Protein AF-A0A836RF76-F1 (afdb_monomer_lite)

Structure (mmCIF, N/CA/C/O backbone):
data_AF-A0A836RF76-F1
#
_entry.id   AF-A0A836RF76-F1
#
loop_
_atom_site.group_PDB
_atom_site.id
_atom_site.type_symbol
_atom_site.label_atom_id
_atom_site.label_alt_id
_atom_site.label_comp_id
_atom_site.label_asym_id
_atom_site.label_entity_id
_atom_site.label_seq_id
_atom_site.pdbx_PDB_ins_code
_atom_site.Cartn_x
_atom_site.Cartn_y
_atom_site.Cartn_z
_atom_site.occupancy
_atom_site.B_iso_or_equiv
_atom_site.auth_seq_id
_atom_site.auth_comp_id
_atom_site.auth_asym_id
_atom_site.auth_atom_id
_atom_site.pdbx_PDB_model_num
ATOM 1 N N . LYS A 1 1 ? -0.032 -4.140 -7.403 1.00 90.81 1 LYS A N 1
ATOM 2 C CA . LYS A 1 1 ? 0.825 -4.700 -8.492 1.00 90.81 1 LYS A CA 1
ATOM 3 C C . LYS A 1 1 ? 1.329 -3.548 -9.359 1.00 90.81 1 LYS A C 1
ATOM 5 O O . LYS A 1 1 ? 0.726 -2.489 -9.263 1.00 90.81 1 LYS A O 1
ATOM 10 N N . ILE A 1 2 ? 2.385 -3.711 -10.159 1.00 91.44 2 ILE A N 1
ATOM 11 C CA . ILE A 1 2 ? 2.834 -2.674 -11.107 1.00 91.44 2 ILE A CA 1
ATOM 12 C C . ILE A 1 2 ? 3.088 -3.288 -12.486 1.00 91.44 2 ILE A C 1
ATOM 14 O O . ILE A 1 2 ? 3.623 -4.391 -12.566 1.00 91.44 2 ILE A O 1
ATOM 18 N N . ASN A 1 3 ? 2.682 -2.589 -13.544 1.00 91.19 3 ASN A N 1
ATOM 19 C CA . ASN A 1 3 ? 2.992 -2.934 -14.928 1.00 91.19 3 ASN A CA 1
ATOM 20 C C . ASN A 1 3 ? 4.367 -2.365 -15.289 1.00 91.19 3 ASN A C 1
ATOM 22 O O . ASN A 1 3 ? 4.443 -1.352 -15.974 1.00 91.19 3 ASN A O 1
ATOM 26 N N . SER A 1 4 ? 5.435 -2.984 -14.782 1.00 88.75 4 SER A N 1
ATOM 27 C CA . SER A 1 4 ? 6.806 -2.618 -15.143 1.00 88.75 4 SER A CA 1
ATOM 28 C C . SER A 1 4 ? 7.562 -3.783 -15.774 1.00 88.75 4 SER A C 1
ATOM 30 O O . SER A 1 4 ? 7.289 -4.952 -15.487 1.00 88.75 4 SER A O 1
ATOM 32 N N . LYS A 1 5 ? 8.539 -3.461 -16.632 1.00 84.00 5 LYS A N 1
ATOM 33 C CA . LYS A 1 5 ? 9.464 -4.444 -17.217 1.00 84.00 5 LYS A CA 1
ATOM 34 C C . LYS A 1 5 ? 10.380 -5.093 -16.176 1.00 84.00 5 LYS A C 1
ATOM 36 O O . LYS A 1 5 ? 10.715 -6.266 -16.326 1.00 84.00 5 LYS A O 1
ATOM 41 N N . PHE A 1 6 ? 10.782 -4.354 -15.140 1.00 87.00 6 PHE A N 1
ATOM 42 C CA . PHE A 1 6 ? 11.783 -4.807 -14.166 1.00 87.00 6 PHE A CA 1
ATOM 43 C C . PHE A 1 6 ? 11.169 -5.218 -12.826 1.00 87.00 6 PHE A C 1
ATOM 45 O O . PHE A 1 6 ? 11.617 -6.189 -12.213 1.00 87.00 6 PHE A O 1
ATOM 52 N N . GLU A 1 7 ? 10.117 -4.530 -12.373 1.00 88.25 7 GLU A N 1
ATOM 53 C CA . GLU A 1 7 ? 9.450 -4.843 -11.110 1.00 88.25 7 GLU A CA 1
ATOM 54 C C . GLU A 1 7 ? 8.044 -5.413 -11.300 1.00 88.25 7 GLU A C 1
ATOM 56 O O . GLU A 1 7 ? 7.218 -4.888 -12.034 1.00 88.25 7 GLU A O 1
ATOM 61 N N . ARG A 1 8 ? 7.722 -6.470 -10.545 1.00 90.19 8 ARG A N 1
ATOM 62 C CA . ARG A 1 8 ? 6.355 -7.032 -10.496 1.00 90.19 8 ARG A CA 1
ATOM 63 C C . ARG A 1 8 ? 5.496 -6.412 -9.391 1.00 90.19 8 ARG A C 1
ATOM 65 O O . ARG A 1 8 ? 4.265 -6.513 -9.397 1.00 90.19 8 ARG A O 1
ATOM 72 N N . ARG A 1 9 ? 6.138 -5.825 -8.377 1.00 92.00 9 ARG A N 1
ATOM 73 C CA . ARG A 1 9 ? 5.495 -5.251 -7.188 1.00 92.00 9 ARG A CA 1
ATOM 74 C C . ARG A 1 9 ? 6.227 -3.987 -6.762 1.00 92.00 9 ARG A C 1
ATOM 76 O O . ARG A 1 9 ? 7.441 -3.898 -6.892 1.00 92.00 9 ARG A O 1
ATOM 83 N N . ILE A 1 10 ? 5.466 -3.057 -6.199 1.00 91.25 10 ILE A N 1
ATOM 84 C CA . ILE A 1 10 ? 5.969 -1.826 -5.599 1.00 91.25 10 ILE A CA 1
ATOM 85 C C . ILE A 1 10 ? 5.675 -1.867 -4.093 1.00 91.25 10 ILE A C 1
ATOM 87 O O . ILE A 1 10 ? 4.567 -2.268 -3.715 1.00 91.25 10 ILE A O 1
ATOM 91 N N . PRO A 1 11 ? 6.641 -1.521 -3.225 1.00 93.19 11 PRO A N 1
ATOM 92 C CA . PRO A 1 11 ? 6.383 -1.406 -1.800 1.00 93.19 11 PRO A CA 1
ATOM 93 C C . PRO A 1 11 ? 5.484 -0.196 -1.528 1.00 93.19 11 PRO A C 1
ATOM 95 O O . PRO A 1 11 ? 5.644 0.878 -2.116 1.00 93.19 11 PRO A O 1
ATOM 98 N N . VAL A 1 12 ? 4.524 -0.392 -0.630 1.00 94.88 12 VAL A N 1
ATOM 99 C CA . VAL A 1 12 ? 3.550 0.625 -0.235 1.00 94.88 12 VAL A CA 1
ATOM 100 C C . VAL A 1 12 ? 3.447 0.688 1.280 1.00 94.88 12 VAL A C 1
ATOM 102 O O . VAL A 1 12 ? 3.697 -0.301 1.968 1.00 94.88 12 VAL A O 1
ATOM 105 N N . LYS A 1 13 ? 3.048 1.847 1.796 1.00 94.50 13 LYS A N 1
ATOM 106 C CA . LYS A 1 13 ? 2.700 2.055 3.203 1.00 94.50 13 LYS A CA 1
ATOM 107 C C . LYS A 1 13 ? 1.339 2.726 3.316 1.00 94.50 13 LYS A C 1
ATOM 109 O O . LYS A 1 13 ? 0.915 3.421 2.396 1.00 94.50 13 LYS A O 1
ATOM 114 N N . THR A 1 14 ? 0.676 2.564 4.451 1.00 94.44 14 THR A N 1
ATOM 115 C CA . THR A 1 14 ? -0.479 3.395 4.795 1.00 94.44 14 THR A CA 1
ATOM 116 C C . THR A 1 14 ? 0.001 4.778 5.251 1.00 94.44 14 THR A C 1
ATOM 118 O O . THR A 1 14 ? 1.046 4.900 5.892 1.00 94.44 14 THR A O 1
ATOM 121 N N . SER A 1 15 ? -0.738 5.840 4.925 1.00 94.25 15 SER A N 1
ATOM 122 C CA . SER A 1 15 ? -0.408 7.206 5.361 1.00 94.25 15 SER A CA 1
ATOM 123 C C . SER A 1 15 ? -0.639 7.424 6.860 1.00 94.25 15 SER A C 1
ATOM 125 O O . SER A 1 15 ? -0.013 8.293 7.462 1.00 94.25 15 SER A O 1
ATOM 127 N N . LYS A 1 16 ? -1.523 6.623 7.464 1.00 93.38 16 LYS A N 1
ATOM 128 C CA . LYS A 1 16 ? -1.917 6.653 8.878 1.00 93.38 16 LYS A CA 1
ATOM 129 C C . LYS A 1 16 ? -2.103 5.222 9.410 1.00 93.38 16 LYS A C 1
ATOM 131 O O . LYS A 1 16 ? -2.187 4.283 8.608 1.00 93.38 16 LYS A O 1
ATOM 136 N N . PRO A 1 17 ? -2.173 5.030 10.740 1.00 93.06 17 PRO A N 1
ATOM 137 C CA . PRO A 1 17 ? -2.562 3.752 11.325 1.00 93.06 17 PRO A CA 1
ATOM 138 C C . PRO A 1 17 ? -3.939 3.306 10.822 1.00 93.06 17 PRO A C 1
ATOM 140 O O . PRO A 1 17 ? -4.848 4.125 10.697 1.00 93.06 17 PRO A O 1
ATOM 143 N N . ILE A 1 18 ? -4.085 2.009 10.558 1.00 92.00 18 ILE A N 1
ATOM 144 C CA . ILE A 1 18 ? -5.371 1.381 10.238 1.00 92.00 18 ILE A CA 1
ATOM 145 C C . ILE A 1 18 ? -5.790 0.443 11.378 1.00 92.00 18 ILE A C 1
ATOM 147 O O . ILE A 1 18 ? -4.918 -0.129 12.042 1.00 92.00 18 ILE A O 1
ATOM 151 N N . PRO A 1 19 ? -7.100 0.259 11.615 1.00 92.56 19 PRO A N 1
ATOM 152 C CA . PRO A 1 19 ? -7.601 -0.747 12.547 1.00 92.56 19 PRO A CA 1
ATOM 153 C C . PRO A 1 19 ? -7.097 -2.155 12.193 1.00 92.56 19 PRO A C 1
ATOM 155 O O . PRO A 1 19 ? -6.999 -2.509 11.016 1.00 92.56 19 PRO A O 1
ATOM 158 N N . LYS A 1 20 ? -6.757 -2.968 13.205 1.00 91.31 20 LYS A N 1
ATOM 159 C CA . LYS A 1 20 ? -6.150 -4.298 12.995 1.00 91.31 20 LYS A CA 1
ATOM 160 C C . LYS A 1 20 ? -7.085 -5.280 12.288 1.00 91.31 20 LYS A C 1
ATOM 162 O O . LYS A 1 20 ? -6.631 -6.085 11.484 1.00 91.31 20 LYS A O 1
ATOM 167 N N . ASP A 1 21 ? -8.376 -5.187 12.566 1.00 95.06 21 ASP A N 1
ATOM 168 C CA . ASP A 1 21 ? -9.444 -5.950 11.918 1.00 95.06 21 ASP A CA 1
ATOM 169 C C . ASP A 1 21 ? -9.574 -5.627 10.420 1.00 95.06 21 ASP A C 1
ATOM 171 O O . ASP A 1 21 ? -9.974 -6.484 9.640 1.00 95.06 21 ASP A O 1
ATOM 175 N N . LYS A 1 22 ? -9.152 -4.429 9.991 1.00 91.88 22 LYS A N 1
ATOM 176 C CA . LYS A 1 22 ? -9.194 -3.976 8.590 1.00 91.88 22 LYS A CA 1
ATOM 177 C C . LYS A 1 22 ? -7.932 -4.253 7.786 1.00 91.88 22 LYS A C 1
ATOM 179 O O . LYS A 1 22 ? -7.909 -4.000 6.583 1.00 91.88 22 LYS A O 1
ATOM 184 N N . ILE A 1 23 ? -6.893 -4.805 8.407 1.00 92.75 23 ILE A N 1
ATOM 185 C CA . ILE A 1 23 ? -5.619 -5.093 7.739 1.00 92.75 23 ILE A CA 1
ATOM 186 C C . ILE A 1 23 ? -5.816 -6.019 6.527 1.00 92.75 23 ILE A C 1
ATOM 188 O O . ILE A 1 23 ? -5.294 -5.736 5.446 1.00 92.75 23 ILE A O 1
ATOM 192 N N . PHE A 1 24 ? -6.591 -7.096 6.678 1.00 94.50 24 PHE A N 1
ATOM 193 C CA . PHE A 1 24 ? -6.828 -8.052 5.592 1.00 94.50 24 PHE A CA 1
ATOM 194 C C . PHE A 1 24 ? -7.705 -7.470 4.479 1.00 94.50 24 PHE A C 1
ATOM 196 O O . PHE A 1 24 ? -7.377 -7.657 3.307 1.00 94.50 24 PHE A O 1
ATOM 203 N N . ASP A 1 25 ? -8.738 -6.697 4.827 1.00 94.06 25 ASP A N 1
ATOM 204 C CA . ASP A 1 25 ? -9.590 -6.001 3.854 1.00 94.06 25 ASP A CA 1
ATOM 205 C C . ASP A 1 25 ? -8.758 -5.029 2.995 1.00 94.06 25 ASP A C 1
ATOM 207 O O . ASP A 1 25 ? -8.864 -5.000 1.765 1.00 94.06 25 ASP A O 1
ATOM 211 N N . VAL A 1 26 ? -7.873 -4.251 3.633 1.00 93.06 26 VAL A N 1
ATOM 212 C CA . VAL A 1 26 ? -6.972 -3.316 2.944 1.00 93.06 26 VAL A CA 1
ATOM 213 C C . VAL A 1 26 ? -5.999 -4.072 2.038 1.00 93.06 26 VAL A C 1
ATOM 215 O O . VAL A 1 26 ? -5.800 -3.673 0.890 1.00 93.06 26 VAL A O 1
ATOM 218 N N . MET A 1 27 ? -5.418 -5.182 2.507 1.00 91.56 27 MET A N 1
ATOM 219 C CA . MET A 1 27 ? -4.527 -6.009 1.686 1.00 91.56 27 MET A CA 1
ATOM 220 C C . MET A 1 27 ? -5.236 -6.600 0.464 1.00 91.56 27 MET A C 1
ATOM 222 O O . MET A 1 27 ? -4.671 -6.572 -0.633 1.00 91.56 27 MET A O 1
ATOM 226 N N . ALA A 1 28 ? -6.468 -7.089 0.626 1.00 94.12 28 ALA A N 1
ATOM 227 C CA . ALA A 1 28 ? -7.283 -7.569 -0.484 1.00 94.12 28 ALA A CA 1
ATOM 228 C C . ALA A 1 28 ? -7.497 -6.452 -1.512 1.00 94.12 28 ALA A C 1
ATOM 230 O O . ALA A 1 28 ? -7.231 -6.650 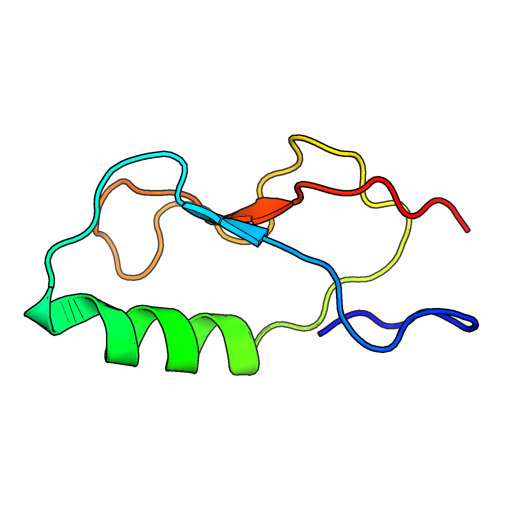-2.701 1.00 94.12 28 ALA A O 1
ATOM 231 N N . LYS A 1 29 ? -7.834 -5.241 -1.047 1.00 93.25 29 LYS A N 1
ATOM 232 C CA . LYS A 1 29 ? -8.042 -4.096 -1.936 1.00 93.25 29 LYS A CA 1
ATOM 233 C C . LYS A 1 29 ? -6.781 -3.688 -2.696 1.00 93.25 29 LYS A C 1
ATOM 235 O O . LYS A 1 29 ? -6.844 -3.413 -3.891 1.00 93.25 29 LYS A O 1
ATOM 240 N N . ILE A 1 30 ? -5.623 -3.687 -2.037 1.00 92.69 30 ILE A N 1
ATOM 241 C CA . ILE A 1 30 ? -4.328 -3.395 -2.677 1.00 92.69 30 ILE A CA 1
ATOM 242 C C . ILE A 1 30 ? -3.999 -4.430 -3.764 1.00 92.69 30 ILE A C 1
ATOM 244 O O . ILE A 1 30 ? -3.397 -4.089 -4.785 1.00 92.69 30 ILE A O 1
ATOM 248 N N . ASN A 1 31 ? -4.381 -5.694 -3.568 1.00 92.44 31 ASN A N 1
ATOM 249 C CA . ASN A 1 31 ? -4.085 -6.769 -4.514 1.00 92.44 31 ASN A CA 1
ATOM 250 C C . ASN A 1 31 ? -4.895 -6.672 -5.822 1.00 92.44 31 ASN A C 1
ATOM 252 O O . ASN A 1 31 ? -4.441 -7.154 -6.866 1.00 92.44 31 ASN A O 1
ATOM 256 N N . GLU A 1 32 ? -6.064 -6.033 -5.789 1.00 92.69 32 GLU A N 1
ATOM 257 C CA . GLU A 1 32 ? -6.872 -5.732 -6.980 1.00 92.69 32 GLU A CA 1
ATOM 258 C C . GLU A 1 32 ? -6.254 -4.623 -7.840 1.00 92.69 32 GLU A C 1
ATOM 260 O O . GLU A 1 32 ? -6.467 -4.585 -9.049 1.00 92.6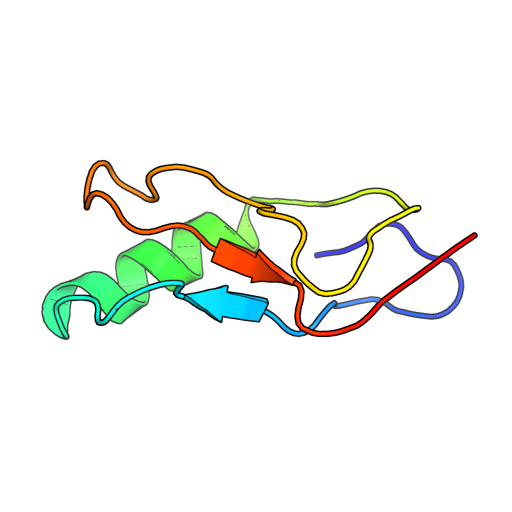9 32 GLU A O 1
ATOM 265 N N . VAL A 1 33 ? -5.456 -3.736 -7.240 1.00 92.00 33 VAL A N 1
ATOM 266 C CA . VAL A 1 33 ? -4.921 -2.556 -7.924 1.00 92.00 33 VAL A CA 1
ATOM 267 C C . VAL A 1 33 ? -3.616 -2.871 -8.657 1.00 92.00 33 VAL A C 1
ATOM 269 O O . VAL A 1 33 ? -2.665 -3.459 -8.119 1.00 92.00 33 VAL A O 1
ATOM 272 N N . VAL A 1 34 ? -3.549 -2.416 -9.906 1.00 92.88 34 VAL A N 1
ATOM 273 C CA . VAL A 1 34 ? -2.349 -2.424 -10.743 1.00 92.88 34 VAL A CA 1
ATOM 274 C C . VAL A 1 34 ? -2.008 -0.978 -11.089 1.00 92.88 34 VAL A C 1
ATOM 276 O O . VAL A 1 34 ? -2.857 -0.259 -11.604 1.00 92.88 34 VAL A O 1
ATOM 279 N N . VAL A 1 35 ? -0.786 -0.545 -10.780 1.00 92.19 35 VAL A N 1
ATOM 280 C CA . VAL A 1 35 ? -0.288 0.788 -11.149 1.00 92.19 35 VAL A CA 1
ATOM 281 C C . VAL A 1 35 ? 0.576 0.720 -12.401 1.00 92.19 35 VAL A C 1
ATOM 283 O O . VAL A 1 35 ? 1.193 -0.309 -12.672 1.00 92.19 35 VAL A O 1
ATOM 286 N N . ASN A 1 36 ? 0.632 1.820 -13.144 1.00 91.81 36 ASN A N 1
ATOM 287 C CA . ASN A 1 36 ? 1.537 1.994 -14.276 1.00 91.81 36 ASN A CA 1
ATOM 288 C C . ASN A 1 36 ? 2.614 3.021 -13.896 1.00 91.81 36 ASN A C 1
ATOM 290 O O . ASN A 1 36 ? 2.288 3.991 -13.209 1.00 91.81 36 ASN A O 1
ATOM 294 N N . PRO A 1 37 ? 3.867 2.835 -14.326 1.00 90.44 37 PRO A N 1
ATOM 295 C CA . PRO A 1 37 ? 4.884 3.881 -14.268 1.00 90.44 37 PRO A CA 1
ATOM 296 C C . PRO A 1 37 ? 4.468 5.134 -15.073 1.00 90.44 37 PRO A C 1
ATOM 298 O O . PRO A 1 37 ? 3.696 5.008 -16.027 1.00 90.44 37 PRO A O 1
ATOM 301 N N . PRO A 1 38 ? 4.968 6.337 -14.727 1.00 92.25 38 PRO A N 1
ATOM 302 C CA . PRO A 1 38 ? 5.877 6.627 -13.620 1.00 92.25 38 PRO A CA 1
ATOM 303 C C . PRO A 1 38 ? 5.139 6.731 -12.276 1.00 92.25 38 PRO A C 1
ATOM 305 O O . PRO A 1 38 ? 4.119 7.402 -12.156 1.00 92.25 38 PRO A O 1
ATOM 308 N N . VAL A 1 39 ? 5.704 6.113 -11.240 1.00 92.56 39 VAL A N 1
ATOM 309 C CA . VAL A 1 39 ? 5.252 6.231 -9.847 1.00 92.56 39 VAL A CA 1
ATOM 310 C C . VAL A 1 39 ? 6.390 6.813 -9.026 1.00 92.56 39 VAL A C 1
ATOM 312 O O . VAL A 1 39 ? 7.493 6.267 -9.015 1.00 92.56 39 VAL A O 1
ATOM 315 N N . LYS A 1 40 ? 6.155 7.913 -8.317 1.00 93.00 40 LYS A N 1
ATOM 316 C CA . LYS A 1 40 ? 7.156 8.520 -7.437 1.00 93.00 40 LYS A CA 1
ATOM 317 C C . LYS A 1 40 ? 6.961 8.049 -6.002 1.00 93.00 40 LYS A C 1
ATOM 319 O O . LYS A 1 40 ? 5.859 7.740 -5.554 1.00 93.00 40 LYS A O 1
ATOM 324 N N . MET A 1 41 ? 8.052 8.018 -5.247 1.00 92.88 41 MET A N 1
ATOM 325 C CA . MET A 1 41 ? 7.974 7.860 -3.801 1.00 92.88 41 MET A CA 1
ATOM 326 C C . MET A 1 41 ? 7.117 8.986 -3.210 1.00 92.88 41 MET A C 1
ATOM 328 O O . MET A 1 41 ? 7.364 10.159 -3.473 1.00 92.88 41 MET A O 1
ATOM 332 N N . GLY A 1 42 ? 6.135 8.622 -2.389 1.00 92.38 42 GLY A N 1
ATOM 333 C CA . GLY A 1 42 ? 5.162 9.559 -1.831 1.00 92.38 42 GLY A CA 1
ATOM 334 C C . GLY A 1 42 ? 3.862 9.658 -2.629 1.00 92.38 42 GLY A C 1
ATOM 335 O O . GLY A 1 42 ? 2.912 10.252 -2.122 1.00 92.38 42 GLY A O 1
ATOM 336 N N . ASP A 1 43 ? 3.770 9.037 -3.810 1.00 93.75 43 ASP A N 1
ATOM 337 C CA . ASP A 1 43 ? 2.533 9.071 -4.587 1.00 93.75 43 ASP A CA 1
ATOM 338 C C . ASP A 1 43 ? 1.438 8.209 -3.937 1.00 93.75 43 ASP A C 1
ATOM 340 O O . ASP A 1 43 ? 1.671 7.035 -3.613 1.00 93.75 43 ASP A O 1
ATOM 344 N N . PRO A 1 44 ? 0.222 8.757 -3.756 1.00 93.81 44 PRO A N 1
ATOM 345 C CA . PRO A 1 44 ? -0.917 7.991 -3.278 1.00 93.81 44 PRO A CA 1
ATOM 346 C C . PRO A 1 44 ? -1.454 7.098 -4.404 1.00 93.81 44 PRO A C 1
ATOM 348 O O . PRO A 1 44 ? -2.034 7.578 -5.374 1.00 93.81 44 PRO A O 1
ATOM 351 N N . ILE A 1 45 ? -1.296 5.785 -4.246 1.00 92.62 45 ILE A N 1
ATOM 352 C CA . ILE A 1 45 ? -1.826 4.762 -5.155 1.00 92.62 45 ILE A CA 1
ATOM 353 C C . ILE A 1 45 ? -3.332 4.573 -4.951 1.00 92.62 45 ILE A C 1
ATOM 355 O O . ILE A 1 45 ? -4.081 4.428 -5.913 1.00 92.62 45 ILE A O 1
ATOM 359 N N . ILE A 1 46 ? -3.782 4.563 -3.695 1.00 93.19 46 ILE A N 1
ATOM 360 C CA . ILE A 1 46 ? -5.203 4.470 -3.340 1.00 93.19 46 ILE A CA 1
ATOM 361 C C . ILE A 1 46 ? -5.494 5.580 -2.344 1.00 93.19 46 ILE A C 1
ATOM 363 O O . ILE A 1 46 ? -4.879 5.620 -1.280 1.00 93.19 46 ILE A O 1
ATOM 367 N N . ARG A 1 47 ? -6.437 6.461 -2.676 1.00 94.06 47 ARG A N 1
ATOM 368 C CA . ARG A 1 47 ? -6.932 7.481 -1.747 1.00 94.06 47 ARG A CA 1
ATOM 369 C C . ARG A 1 47 ? -8.118 6.944 -0.957 1.00 94.06 47 ARG A C 1
ATOM 371 O O . ARG A 1 47 ? -8.965 6.268 -1.538 1.00 94.06 47 ARG A O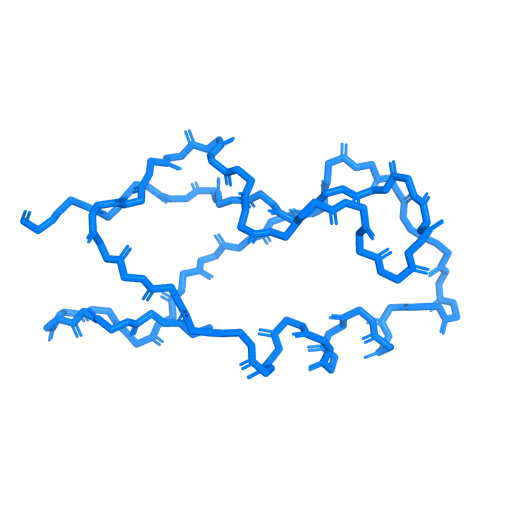 1
ATOM 378 N N . ASN A 1 48 ? -8.187 7.271 0.331 1.00 92.44 48 ASN A N 1
ATOM 379 C CA . ASN A 1 48 ? -9.283 6.906 1.229 1.00 92.44 48 ASN A CA 1
ATOM 380 C C . ASN A 1 48 ? -9.661 5.410 1.148 1.00 92.44 48 ASN A C 1
ATOM 382 O O . ASN A 1 48 ? -10.801 5.045 0.847 1.00 92.44 48 ASN A O 1
ATOM 386 N N . VAL A 1 49 ? -8.680 4.531 1.372 1.00 92.06 49 VAL A N 1
ATOM 387 C CA . VAL A 1 49 ? -8.849 3.080 1.258 1.00 92.06 49 VAL A CA 1
ATOM 388 C C . VAL A 1 49 ? -9.990 2.608 2.161 1.00 92.06 49 VAL A C 1
ATOM 390 O O . VAL A 1 49 ? -10.000 2.878 3.361 1.00 92.06 49 VAL A O 1
ATOM 393 N N . LEU A 1 50 ? -10.981 1.941 1.561 1.00 88.94 50 LEU A N 1
ATOM 394 C CA . LEU A 1 50 ? -12.183 1.436 2.240 1.00 88.94 50 LEU A CA 1
ATOM 395 C C . LEU A 1 50 ? -12.965 2.494 3.048 1.00 88.94 50 LEU A C 1
ATOM 397 O O . LEU A 1 50 ? -13.669 2.143 3.991 1.00 88.94 50 LEU A O 1
ATOM 401 N N . GLY A 1 51 ? -12.843 3.783 2.712 1.00 91.00 51 GLY A N 1
ATOM 402 C CA . GLY A 1 51 ? -13.519 4.856 3.448 1.00 91.00 51 GLY A CA 1
ATOM 403 C C . GLY A 1 51 ? -12.916 5.166 4.825 1.00 91.00 51 GLY A C 1
ATOM 404 O O . GLY A 1 51 ? -13.545 5.864 5.613 1.00 91.00 51 GLY A O 1
ATOM 405 N N . LEU A 1 52 ? -11.713 4.663 5.131 1.00 89.44 52 LEU A N 1
ATOM 406 C CA . LEU A 1 52 ? -11.069 4.801 6.446 1.00 89.44 52 LEU A CA 1
ATOM 407 C C . LEU A 1 52 ? -10.369 6.156 6.670 1.00 89.44 52 LEU A C 1
ATOM 409 O O . LEU A 1 52 ? -9.803 6.390 7.734 1.00 89.44 52 LEU A O 1
ATOM 413 N N . GLY A 1 53 ? -10.338 7.038 5.670 1.00 92.50 53 GLY A N 1
ATOM 414 C CA . GLY A 1 53 ? -9.578 8.291 5.704 1.00 92.50 53 GLY A CA 1
ATOM 415 C C . GLY A 1 53 ? -8.057 8.086 5.660 1.00 92.50 53 GLY A C 1
ATOM 416 O O . GLY A 1 53 ? -7.301 8.956 6.106 1.00 92.50 53 GLY A O 1
ATOM 417 N N . VAL A 1 54 ? -7.613 6.926 5.163 1.00 93.69 54 VAL A N 1
ATOM 418 C CA . VAL A 1 54 ? -6.203 6.525 5.051 1.00 93.69 54 VAL A CA 1
ATOM 419 C C . VAL A 1 54 ? -5.848 6.274 3.592 1.00 93.69 54 VAL A C 1
ATOM 421 O O . VAL A 1 54 ? -6.630 5.685 2.853 1.00 93.69 54 VAL A O 1
ATOM 424 N N . ASP A 1 55 ? -4.650 6.676 3.186 1.00 95.44 55 ASP A N 1
ATOM 425 C CA . ASP A 1 55 ? -4.167 6.498 1.819 1.00 95.44 55 ASP A CA 1
ATOM 426 C C . ASP A 1 55 ? -3.100 5.406 1.767 1.00 95.44 55 ASP A C 1
ATOM 428 O O . ASP A 1 55 ? -2.337 5.219 2.717 1.00 95.44 55 ASP A O 1
ATOM 432 N N . ILE A 1 56 ? -3.020 4.702 0.641 1.00 95.06 56 ILE A N 1
ATOM 433 C CA . ILE A 1 56 ? -1.925 3.785 0.329 1.00 95.06 56 ILE A CA 1
ATOM 434 C C . ILE A 1 56 ? -0.924 4.529 -0.536 1.00 95.06 56 ILE A C 1
ATOM 436 O O . ILE A 1 56 ? -1.255 4.953 -1.640 1.00 95.06 56 ILE A O 1
ATOM 440 N N . VAL A 1 57 ? 0.297 4.672 -0.037 1.00 95.25 57 VAL A N 1
ATOM 441 C CA . VAL A 1 57 ? 1.337 5.522 -0.614 1.00 95.25 57 VAL A CA 1
ATOM 442 C C . VAL A 1 57 ? 2.531 4.675 -1.038 1.00 95.25 57 VAL A C 1
ATOM 444 O O . VAL A 1 57 ? 2.989 3.818 -0.279 1.00 95.25 57 VAL A O 1
ATOM 447 N N . ALA A 1 58 ? 3.057 4.924 -2.236 1.00 95.62 58 ALA A N 1
ATOM 448 C CA . ALA A 1 58 ? 4.272 4.293 -2.735 1.00 95.62 58 ALA A CA 1
ATOM 449 C C . ALA A 1 58 ? 5.500 4.731 -1.919 1.00 95.62 58 ALA A C 1
ATOM 451 O O . ALA A 1 58 ? 5.701 5.918 -1.663 1.00 95.62 58 ALA A O 1
ATOM 452 N N . THR A 1 59 ? 6.358 3.785 -1.532 1.00 94.25 59 THR A N 1
ATOM 453 C CA . THR A 1 59 ? 7.619 4.087 -0.821 1.00 94.25 59 THR A CA 1
ATOM 454 C C . THR A 1 59 ? 8.862 3.949 -1.691 1.00 94.25 59 THR A C 1
ATOM 456 O O . THR A 1 59 ? 9.967 4.192 -1.219 1.00 94.25 59 THR A O 1
ATOM 459 N N . LYS A 1 60 ? 8.696 3.592 -2.964 1.00 92.44 60 LYS A N 1
ATOM 460 C CA . LYS A 1 60 ? 9.773 3.507 -3.949 1.00 92.44 60 LYS A CA 1
ATOM 461 C C . LYS A 1 60 ? 9.359 4.263 -5.205 1.00 92.44 60 LYS A C 1
ATOM 463 O O . LYS A 1 60 ? 8.204 4.178 -5.610 1.00 92.44 60 LYS A O 1
ATOM 468 N N . SER A 1 61 ? 10.302 4.977 -5.810 1.00 92.50 61 SER A N 1
ATOM 469 C CA . SER A 1 61 ? 10.114 5.568 -7.133 1.00 92.50 61 SER A CA 1
ATOM 470 C C . SER A 1 61 ? 10.421 4.529 -8.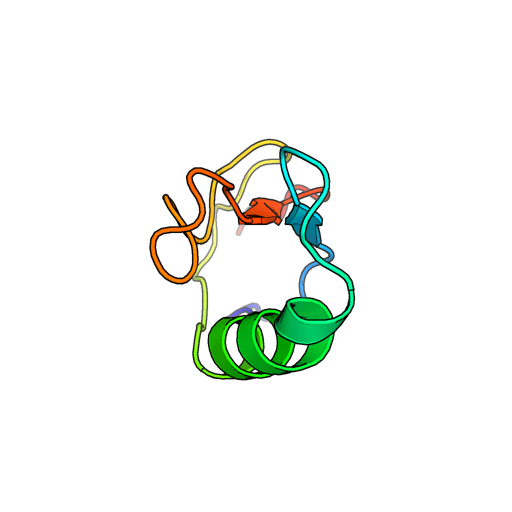209 1.00 92.50 61 SER A C 1
ATOM 472 O O . SER A 1 61 ? 11.467 3.884 -8.159 1.00 92.50 61 SER A O 1
ATOM 474 N N . ILE A 1 62 ? 9.521 4.387 -9.174 1.00 91.50 62 ILE A N 1
ATOM 475 C CA . ILE A 1 62 ? 9.686 3.592 -10.389 1.00 91.50 62 ILE A CA 1
ATOM 476 C C . ILE A 1 62 ? 9.353 4.528 -11.548 1.00 91.50 62 ILE A C 1
ATOM 478 O O . ILE A 1 62 ? 8.200 4.909 -11.741 1.00 91.50 62 ILE A O 1
ATOM 482 N N . MET A 1 63 ? 10.383 4.954 -12.270 1.00 84.56 63 MET A N 1
ATOM 483 C CA . 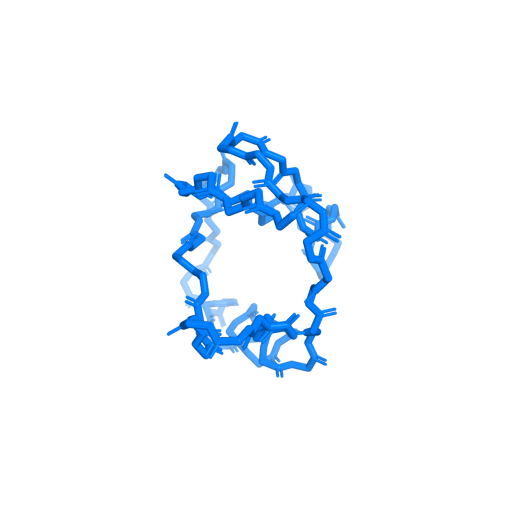MET A 1 63 ? 10.260 5.768 -13.477 1.00 84.56 63 MET A CA 1
ATOM 484 C C . MET A 1 63 ? 10.568 4.847 -14.656 1.00 84.56 63 MET A C 1
ATOM 486 O O . MET A 1 63 ? 11.586 4.158 -14.613 1.00 84.56 63 MET A O 1
A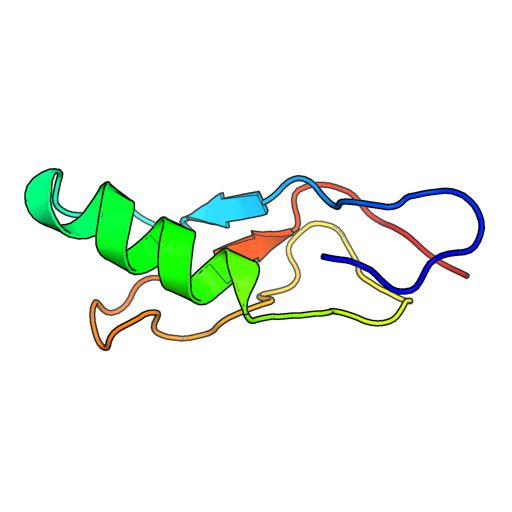TOM 490 N N . GLU A 1 64 ? 9.685 4.798 -15.651 1.00 67.75 64 GLU A N 1
ATOM 491 C CA . GLU A 1 64 ? 9.963 4.136 -16.935 1.00 67.75 64 GLU A CA 1
ATOM 492 C C . GLU A 1 64 ? 10.174 5.170 -18.031 1.00 67.75 64 GLU A C 1
ATOM 494 O O . GLU A 1 64 ? 9.454 6.197 -18.005 1.00 67.75 64 GLU A O 1
#

Sequence (64 aa):
KINSKFERRIPVKTSKPIPKDKIFDVMAKINEVVVNPPVKMGDPIIRNVLGLGVDIVATKSIME

Secondary structure (DSSP, 8-state):
-B--SS-S---EEESS---GGGHHHHHHHHHH--B-S-B-TT-EEESSGGGSS--EEESS-B--

Foldseek 3Di:
DEPDPPDPDFDKDKPDDDDPVCPVVQVVVVVPDYYYDQADFQDFSAQCRVVRRITITTHHGDHD

Radius of gyration: 11.68 Å; chains: 1; bounding box: 25×18×30 Å

pLDDT: mean 91.89, std 3.77, range [67.75, 95.62]